Protein AF-A0A519M5M3-F1 (afdb_monomer_lite)

Secondary structure (DSSP, 8-state):
--SSS-EEEETTS-GGGS-TTS-S-HHHHTTEEE-S-TT-EEEE-TT------EEE--TT-EE-STTSSS-EE-SHHHHHHHHHTT-

Sequence (87 aa):
NRGDRPVQVGSHYPFFETNAGLDFDRAAAFGYRLHIPAGTAVRFEPGERKRVQLVALAGARRVYGGNGWIDGPLEEAGKQQALGKLG

pLDDT: mean 97.29, std 3.57, range [66.88, 98.81]

Structure (mmCIF, N/CA/C/O backbone):
data_AF-A0A519M5M3-F1
#
_entry.id   AF-A0A519M5M3-F1
#
loop_
_atom_site.group_PDB
_atom_site.id
_atom_site.type_symbol
_atom_site.label_atom_id
_atom_site.label_alt_id
_atom_site.label_comp_id
_atom_site.label_asym_id
_atom_site.label_entity_id
_atom_site.label_seq_id
_atom_site.pdbx_PDB_ins_code
_atom_site.Cartn_x
_atom_site.Cartn_y
_atom_site.Cartn_z
_atom_site.occupancy
_atom_site.B_iso_or_equiv
_atom_site.auth_seq_id
_atom_site.auth_comp_id
_atom_site.auth_asym_id
_atom_site.auth_atom_id
_atom_site.pdbx_PDB_model_num
ATOM 1 N N . ASN A 1 1 ? -6.746 10.262 3.447 1.00 98.00 1 ASN A N 1
ATOM 2 C CA . ASN A 1 1 ? -6.064 10.269 4.753 1.00 98.00 1 ASN A CA 1
ATOM 3 C C . ASN A 1 1 ? -6.996 10.924 5.758 1.00 98.00 1 ASN A C 1
ATOM 5 O O . ASN A 1 1 ? -7.257 12.108 5.629 1.00 98.00 1 ASN A O 1
ATOM 9 N N . ARG A 1 2 ? -7.564 10.150 6.683 1.00 97.88 2 ARG A N 1
ATOM 10 C CA . ARG A 1 2 ? -8.433 10.638 7.766 1.00 97.88 2 ARG A CA 1
ATOM 11 C C . ARG A 1 2 ? -7.643 11.099 8.999 1.00 97.88 2 ARG A C 1
ATOM 13 O O . ARG A 1 2 ? -8.246 11.621 9.925 1.00 97.88 2 ARG A 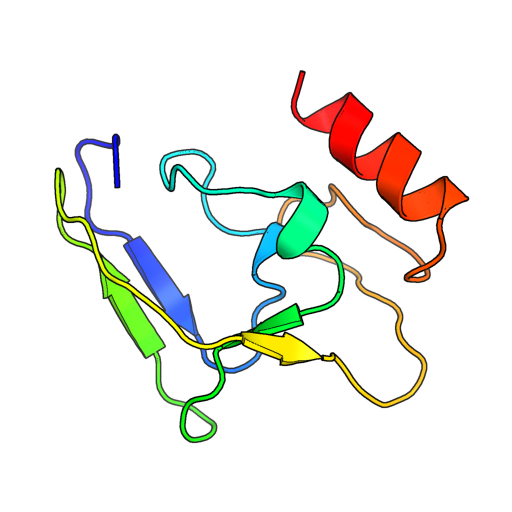O 1
ATOM 20 N N . GLY A 1 3 ? -6.327 10.874 9.031 1.00 97.19 3 GLY A N 1
ATOM 21 C CA . GLY A 1 3 ? -5.456 11.310 10.119 1.00 97.19 3 GLY A CA 1
ATOM 22 C C . GLY A 1 3 ? -5.092 12.795 10.048 1.00 97.19 3 GLY A C 1
ATOM 23 O O . GLY A 1 3 ? -5.363 13.479 9.063 1.00 97.19 3 GLY A O 1
ATOM 24 N N . ASP A 1 4 ? -4.425 13.259 11.101 1.00 97.56 4 ASP A N 1
ATOM 25 C CA . ASP A 1 4 ? -3.967 14.638 11.316 1.00 97.56 4 ASP A CA 1
ATOM 26 C C . ASP A 1 4 ? -2.544 14.913 10.802 1.00 97.56 4 ASP A C 1
ATOM 28 O O . ASP A 1 4 ? -2.096 16.057 10.751 1.00 97.56 4 ASP A O 1
ATOM 32 N N . ARG A 1 5 ? -1.824 13.860 10.406 1.00 98.31 5 ARG A N 1
ATOM 33 C CA . ARG A 1 5 ? -0.434 13.910 9.945 1.00 98.31 5 ARG A CA 1
ATOM 34 C C . ARG A 1 5 ? -0.302 13.361 8.528 1.00 98.31 5 ARG A C 1
ATOM 36 O O . ARG A 1 5 ? -1.075 12.482 8.129 1.00 98.31 5 ARG A O 1
ATOM 43 N N . PRO A 1 6 ? 0.681 13.846 7.752 1.00 98.38 6 PRO A N 1
ATOM 44 C CA . PRO A 1 6 ? 0.935 13.320 6.423 1.00 98.38 6 PRO A CA 1
ATOM 45 C C . PRO A 1 6 ? 1.415 11.867 6.475 1.00 98.38 6 PRO A C 1
ATOM 47 O O . PRO A 1 6 ? 2.172 11.475 7.363 1.00 98.38 6 PRO A O 1
ATOM 50 N N . VAL A 1 7 ? 1.016 11.084 5.474 1.00 98.69 7 VAL A N 1
ATOM 51 C CA . VAL A 1 7 ? 1.455 9.695 5.285 1.00 98.69 7 VAL A CA 1
ATOM 52 C C . VAL A 1 7 ? 2.131 9.569 3.927 1.00 98.69 7 VAL A C 1
ATOM 54 O O . VAL A 1 7 ? 1.598 10.026 2.919 1.00 98.69 7 VAL A O 1
ATOM 57 N N . GLN A 1 8 ? 3.291 8.919 3.882 1.00 98.69 8 GLN A N 1
ATOM 58 C CA . GLN A 1 8 ? 4.001 8.621 2.641 1.00 98.69 8 GLN A CA 1
ATOM 59 C C . GLN A 1 8 ? 4.167 7.108 2.495 1.00 98.69 8 GLN A C 1
ATOM 61 O O . GLN A 1 8 ? 4.673 6.447 3.398 1.00 98.69 8 GLN A O 1
ATOM 66 N N . VAL A 1 9 ? 3.723 6.560 1.363 1.00 98.75 9 VAL A N 1
ATOM 67 C CA . VAL A 1 9 ? 3.742 5.117 1.083 1.00 98.75 9 VAL A CA 1
ATOM 68 C C . VAL A 1 9 ? 4.691 4.839 -0.076 1.00 98.75 9 VAL A C 1
ATOM 70 O O . VAL A 1 9 ? 4.519 5.383 -1.166 1.00 98.75 9 VAL A O 1
ATOM 73 N N . GLY A 1 10 ? 5.699 4.000 0.163 1.00 98.62 10 GLY A N 1
ATOM 74 C CA . GLY A 1 10 ? 6.707 3.632 -0.833 1.00 98.62 10 GLY A CA 1
ATOM 75 C C . GLY A 1 10 ? 6.218 2.614 -1.871 1.00 98.62 10 GLY A C 1
ATOM 76 O O . GLY A 1 10 ? 5.300 1.835 -1.624 1.00 98.62 10 GLY A O 1
ATOM 77 N N . SER A 1 11 ? 6.892 2.583 -3.022 1.00 98.69 11 SER A N 1
ATOM 78 C CA . SER A 1 11 ? 6.582 1.738 -4.193 1.00 98.69 11 SER A CA 1
ATOM 79 C C . SER A 1 11 ? 6.440 0.231 -3.926 1.00 98.69 11 SER A C 1
ATOM 81 O O . SER A 1 11 ? 5.689 -0.437 -4.635 1.00 98.69 11 SER A O 1
ATOM 83 N N . HIS A 1 12 ? 7.149 -0.309 -2.930 1.00 98.06 12 HIS A N 1
ATOM 84 C CA . HIS A 1 12 ? 7.203 -1.748 -2.621 1.00 98.06 12 HIS A CA 1
ATOM 85 C C . HIS A 1 12 ? 6.547 -2.129 -1.296 1.00 98.06 12 HIS A C 1
ATOM 87 O O . HIS A 1 12 ? 6.535 -3.301 -0.929 1.00 98.06 12 HIS A O 1
ATOM 93 N N . TYR A 1 13 ? 5.979 -1.156 -0.589 1.00 98.56 13 TYR A N 1
ATOM 94 C CA . TYR A 1 13 ? 5.287 -1.430 0.657 1.00 98.56 13 TYR A CA 1
ATOM 95 C C . TYR A 1 13 ? 3.945 -2.134 0.365 1.00 98.56 13 TYR A C 1
ATOM 97 O O . TYR A 1 13 ? 3.211 -1.663 -0.514 1.00 98.56 13 TYR A O 1
ATOM 105 N N . PRO A 1 14 ? 3.597 -3.237 1.059 1.00 98.44 14 PRO A N 1
ATOM 106 C CA . PRO A 1 14 ? 2.297 -3.883 0.898 1.00 98.44 14 PRO A CA 1
ATOM 107 C C . PRO A 1 14 ? 1.184 -2.886 1.230 1.00 98.44 14 PRO A C 1
ATOM 109 O O . PRO A 1 14 ? 1.093 -2.393 2.351 1.00 98.44 14 PRO A O 1
ATOM 112 N N . PHE A 1 15 ? 0.334 -2.548 0.262 1.00 98.62 15 PHE A N 1
ATOM 113 C CA . PHE A 1 15 ? -0.595 -1.427 0.419 1.00 98.62 15 PHE A CA 1
ATOM 114 C C . PHE A 1 15 ? -1.630 -1.688 1.525 1.00 98.62 15 PHE A C 1
ATOM 116 O O . PHE A 1 15 ? -1.993 -0.774 2.267 1.00 98.62 15 PHE A O 1
ATOM 123 N N . PHE A 1 16 ? -2.017 -2.955 1.703 1.00 98.56 16 PHE A N 1
ATOM 124 C CA . PHE A 1 16 ? -2.827 -3.437 2.824 1.00 98.56 16 PHE A CA 1
ATOM 125 C C . PHE A 1 16 ? -2.252 -3.079 4.200 1.00 98.56 16 PHE A C 1
ATOM 127 O O . PHE A 1 16 ? -3.017 -2.812 5.116 1.00 98.56 16 PHE A O 1
ATOM 134 N N . GLU A 1 17 ? -0.929 -3.047 4.352 1.00 98.38 17 GLU A N 1
ATOM 135 C CA . GLU A 1 17 ? -0.244 -2.814 5.631 1.00 98.38 17 GLU A CA 1
ATOM 136 C C . GLU A 1 17 ? -0.121 -1.318 5.957 1.00 98.38 17 GLU A C 1
ATOM 138 O O . GLU A 1 17 ? 0.438 -0.949 6.981 1.00 98.38 17 GLU A O 1
ATOM 143 N N . THR A 1 18 ? -0.569 -0.412 5.077 1.00 98.38 18 THR A N 1
ATOM 144 C CA . THR A 1 18 ? -0.325 1.033 5.254 1.00 98.38 18 THR A CA 1
ATOM 145 C C . THR A 1 18 ? -1.037 1.592 6.483 1.00 98.38 18 THR A C 1
ATOM 147 O O . THR A 1 18 ? -2.010 1.014 6.959 1.00 98.38 18 THR A O 1
ATOM 150 N N . ASN A 1 19 ? -0.583 2.748 6.976 1.00 97.75 19 ASN A N 1
ATOM 151 C CA . ASN A 1 19 ? -1.149 3.440 8.139 1.00 97.75 19 ASN A CA 1
ATOM 152 C C . ASN A 1 19 ? -2.696 3.391 8.176 1.00 97.75 19 ASN A C 1
ATOM 154 O O . ASN A 1 19 ? -3.343 3.704 7.174 1.00 97.75 19 ASN A O 1
ATOM 158 N N . ALA A 1 20 ? -3.284 3.021 9.321 1.00 96.56 20 ALA A N 1
ATOM 159 C CA . ALA A 1 20 ? -4.736 2.878 9.507 1.00 96.56 20 ALA A CA 1
ATOM 160 C C . ALA A 1 20 ? -5.532 4.181 9.272 1.00 96.56 20 ALA A C 1
ATOM 162 O O . ALA A 1 20 ? -6.719 4.140 8.955 1.00 96.56 20 ALA A O 1
ATOM 163 N N . GLY A 1 21 ? -4.879 5.345 9.358 1.00 97.19 21 GLY A N 1
ATOM 164 C CA . GLY A 1 21 ? -5.454 6.637 8.980 1.00 97.19 21 GLY A CA 1
ATOM 165 C C . GLY A 1 21 ? -5.737 6.771 7.478 1.00 97.19 21 GLY A C 1
ATOM 166 O O . GLY A 1 21 ? -6.494 7.653 7.070 1.00 97.19 21 GLY A O 1
ATOM 167 N N . LEU A 1 22 ? -5.177 5.909 6.624 1.00 98.12 22 LEU A N 1
ATOM 168 C CA . LEU A 1 22 ? -5.585 5.808 5.226 1.00 98.12 22 LEU A CA 1
ATOM 169 C C . LEU A 1 22 ? -6.846 4.944 5.104 1.00 98.12 22 LEU A C 1
ATOM 171 O O . LEU A 1 22 ? -6.843 3.759 5.437 1.00 98.12 22 LEU A O 1
ATOM 175 N N . ASP A 1 23 ? -7.902 5.573 4.593 1.00 97.94 23 ASP A N 1
ATOM 176 C CA . ASP A 1 23 ? -9.224 4.989 4.384 1.00 97.94 23 ASP A CA 1
ATOM 177 C C . ASP A 1 23 ? -9.403 4.569 2.925 1.00 97.94 23 ASP A C 1
ATOM 179 O O . ASP A 1 23 ? -9.332 5.410 2.023 1.00 97.94 23 ASP A O 1
ATOM 183 N N . PHE A 1 24 ? -9.561 3.268 2.706 1.00 98.25 24 PHE A N 1
ATOM 184 C CA . PHE A 1 24 ? -9.737 2.631 1.405 1.00 98.25 24 PHE A CA 1
ATOM 185 C C . PHE A 1 24 ? -10.193 1.178 1.600 1.00 98.25 24 PHE A C 1
ATOM 187 O O . PHE A 1 24 ? -10.155 0.645 2.710 1.00 98.25 24 PHE A O 1
ATOM 194 N N . ASP A 1 25 ? -10.574 0.511 0.509 1.00 97.94 25 ASP A N 1
ATOM 195 C CA . ASP A 1 25 ? -10.898 -0.916 0.519 1.00 97.94 25 ASP A CA 1
ATOM 196 C C . ASP A 1 25 ? -9.638 -1.766 0.778 1.00 97.94 25 ASP A C 1
ATOM 198 O O . ASP A 1 25 ? -8.851 -2.072 -0.126 1.00 97.94 25 ASP A O 1
ATOM 202 N N . ARG A 1 26 ? -9.432 -2.135 2.049 1.00 97.75 26 ARG A N 1
ATOM 203 C CA . ARG A 1 26 ? -8.320 -2.991 2.484 1.00 97.75 26 ARG A CA 1
ATOM 204 C C . ARG A 1 26 ? -8.405 -4.368 1.834 1.00 97.75 26 ARG A C 1
ATOM 206 O O . ARG A 1 26 ? -7.378 -4.887 1.410 1.00 97.75 26 ARG A O 1
ATOM 213 N N . ALA A 1 27 ? -9.598 -4.941 1.683 1.00 97.81 27 ALA A N 1
ATOM 214 C CA . ALA A 1 27 ? -9.761 -6.266 1.092 1.00 97.81 27 ALA A CA 1
ATOM 215 C C . ALA A 1 27 ? -9.300 -6.298 -0.375 1.00 97.81 27 ALA A C 1
ATOM 217 O O . ALA A 1 27 ? -8.656 -7.267 -0.785 1.00 97.81 27 ALA A O 1
ATOM 218 N N . ALA A 1 28 ? -9.565 -5.235 -1.140 1.00 97.94 28 ALA A N 1
ATOM 219 C CA . ALA A 1 28 ? -9.075 -5.080 -2.511 1.00 97.94 28 ALA A CA 1
ATOM 220 C C . ALA A 1 28 ? -7.554 -4.844 -2.594 1.00 97.94 28 ALA A C 1
ATOM 222 O O . ALA A 1 28 ? -6.926 -5.204 -3.588 1.00 97.94 28 ALA A O 1
ATOM 223 N N . ALA A 1 29 ? -6.943 -4.266 -1.557 1.00 98.38 29 ALA A N 1
ATOM 224 C CA . ALA A 1 29 ? -5.505 -3.995 -1.505 1.00 98.38 29 ALA A CA 1
ATOM 225 C C . ALA A 1 29 ? -4.647 -5.182 -1.021 1.00 98.38 29 ALA A C 1
ATOM 227 O O . ALA A 1 29 ? -3.413 -5.103 -1.058 1.00 98.38 29 ALA A O 1
ATOM 228 N N . PHE A 1 30 ? -5.264 -6.271 -0.548 1.00 98.56 30 PHE A N 1
ATOM 229 C CA . PHE A 1 30 ? -4.549 -7.441 -0.036 1.00 98.56 30 PHE A CA 1
ATOM 230 C C . PHE A 1 30 ? -3.661 -8.074 -1.115 1.00 98.56 30 PHE A C 1
ATOM 232 O O . PHE A 1 30 ? -4.138 -8.530 -2.152 1.00 98.56 30 PHE A O 1
ATOM 239 N N . GLY A 1 31 ? -2.351 -8.115 -0.864 1.00 98.31 31 GLY A N 1
ATOM 240 C CA . GLY A 1 31 ? -1.380 -8.671 -1.807 1.00 98.31 31 GLY A CA 1
ATOM 241 C C . GLY A 1 31 ? -0.974 -7.745 -2.957 1.00 98.31 31 GLY A C 1
ATOM 242 O O . GLY A 1 31 ? -0.415 -8.222 -3.946 1.00 98.31 31 GLY A O 1
ATOM 243 N N . TYR A 1 32 ? -1.223 -6.440 -2.835 1.00 98.75 32 TYR A N 1
ATOM 244 C CA . TYR A 1 32 ? -0.841 -5.437 -3.828 1.00 98.75 32 TYR A CA 1
ATOM 245 C C . TYR A 1 32 ? 0.105 -4.373 -3.253 1.00 98.75 32 TYR A C 1
ATOM 247 O O . TYR A 1 32 ? 0.167 -4.149 -2.045 1.00 98.75 32 TYR A O 1
ATOM 255 N N . ARG A 1 33 ? 0.825 -3.685 -4.143 1.00 98.75 33 ARG A N 1
ATOM 256 C CA . ARG A 1 33 ? 1.683 -2.518 -3.865 1.00 98.75 33 ARG A CA 1
ATOM 257 C C . ARG A 1 33 ? 1.398 -1.394 -4.863 1.00 98.75 33 ARG A C 1
ATOM 259 O O . ARG A 1 33 ? 0.746 -1.631 -5.876 1.00 98.75 33 ARG A O 1
ATOM 266 N N . LEU A 1 34 ? 1.905 -0.186 -4.618 1.00 98.81 34 LEU A N 1
ATOM 267 C CA . LEU A 1 34 ? 1.747 0.936 -5.552 1.00 98.81 34 LEU A CA 1
ATOM 268 C C . LEU A 1 34 ? 2.384 0.635 -6.919 1.00 98.81 34 LEU A C 1
ATOM 270 O O . LEU A 1 34 ? 3.538 0.210 -7.006 1.00 98.81 34 LEU A O 1
ATOM 274 N N . HIS A 1 35 ? 1.642 0.910 -7.991 1.00 98.69 35 HIS A N 1
ATOM 275 C CA . HIS A 1 35 ? 2.133 0.837 -9.364 1.00 98.69 35 HIS A CA 1
ATOM 276 C C . HIS A 1 35 ? 2.814 2.156 -9.757 1.00 98.69 35 HIS A C 1
ATOM 278 O O . HIS A 1 35 ? 2.275 2.971 -10.499 1.00 98.69 35 HIS A O 1
ATOM 284 N N . ILE A 1 36 ? 3.992 2.387 -9.180 1.00 98.62 36 ILE A N 1
ATOM 285 C CA . ILE A 1 36 ? 4.830 3.574 -9.397 1.00 98.62 36 ILE A CA 1
ATOM 286 C C . ILE A 1 36 ? 6.298 3.145 -9.573 1.00 98.62 36 ILE A C 1
ATOM 288 O O . ILE A 1 36 ? 6.634 2.008 -9.212 1.00 98.62 36 ILE A O 1
ATOM 292 N N . PRO A 1 37 ? 7.188 4.016 -10.087 1.00 98.62 37 PRO A N 1
ATOM 293 C CA . PRO A 1 37 ? 8.603 3.690 -10.237 1.00 98.62 37 PRO A CA 1
ATOM 294 C C . PRO A 1 37 ? 9.246 3.219 -8.926 1.00 98.62 37 PRO A C 1
ATOM 296 O O . PRO A 1 37 ? 8.947 3.731 -7.841 1.00 98.62 37 PRO A O 1
ATOM 299 N N . ALA A 1 38 ? 10.144 2.239 -9.020 1.00 98.31 38 ALA A N 1
ATOM 300 C CA . ALA A 1 38 ? 10.860 1.708 -7.866 1.00 98.31 38 ALA A CA 1
ATOM 301 C C . ALA A 1 38 ? 11.621 2.819 -7.118 1.00 98.31 38 ALA A C 1
ATOM 303 O O . ALA A 1 38 ? 12.139 3.750 -7.727 1.00 98.31 38 ALA A O 1
ATOM 304 N N . GLY A 1 39 ? 11.650 2.741 -5.785 1.00 98.19 39 GLY A N 1
ATOM 305 C CA . GLY A 1 39 ? 12.283 3.748 -4.923 1.00 98.19 39 GLY A CA 1
ATOM 306 C C . GLY A 1 39 ? 11.465 5.028 -4.699 1.00 98.19 39 GLY A C 1
ATOM 307 O O . GLY A 1 39 ? 11.796 5.800 -3.806 1.00 98.19 39 GLY A O 1
ATOM 308 N N . THR A 1 40 ? 10.368 5.240 -5.435 1.00 98.69 40 THR A N 1
ATOM 309 C CA . THR A 1 40 ? 9.486 6.406 -5.243 1.00 98.69 40 THR A CA 1
ATOM 310 C C . THR A 1 40 ? 8.363 6.135 -4.238 1.00 98.69 40 THR A C 1
ATOM 312 O O . THR A 1 40 ? 8.200 5.007 -3.752 1.00 98.69 40 THR A O 1
ATOM 315 N N . ALA A 1 41 ? 7.589 7.174 -3.910 1.00 98.69 41 ALA A N 1
ATOM 316 C CA . ALA A 1 41 ? 6.485 7.108 -2.960 1.00 98.69 41 ALA A CA 1
ATOM 317 C C . ALA A 1 41 ? 5.323 8.036 -3.344 1.00 98.69 41 ALA A C 1
ATOM 319 O O . ALA A 1 41 ? 5.516 9.050 -4.011 1.00 98.69 41 ALA A O 1
ATOM 320 N N . VAL A 1 42 ? 4.122 7.712 -2.859 1.00 98.69 42 VAL A N 1
ATOM 321 C CA . VAL A 1 42 ? 2.953 8.602 -2.905 1.00 98.69 42 VAL A CA 1
ATOM 322 C C . VAL A 1 42 ? 2.736 9.201 -1.522 1.00 98.69 42 VAL A C 1
ATOM 324 O O . VAL A 1 42 ? 2.661 8.480 -0.526 1.00 98.69 42 VAL A O 1
ATOM 327 N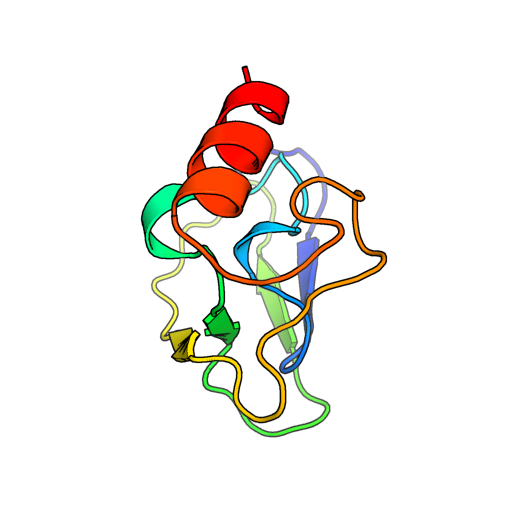 N . ARG A 1 43 ? 2.620 10.529 -1.471 1.00 98.62 43 ARG A N 1
ATOM 328 C CA . ARG A 1 43 ? 2.304 11.294 -0.263 1.00 98.62 43 ARG A CA 1
ATOM 329 C C . ARG A 1 43 ? 0.816 11.638 -0.210 1.00 98.62 43 ARG A C 1
ATOM 331 O O . ARG A 1 43 ? 0.243 12.031 -1.230 1.00 98.62 43 ARG A O 1
ATOM 338 N N . PHE A 1 44 ? 0.236 11.494 0.977 1.00 98.69 44 PHE A N 1
ATOM 339 C CA . PHE A 1 44 ? -1.142 11.827 1.317 1.00 98.69 44 PHE A CA 1
ATOM 340 C C . PHE A 1 44 ? -1.152 12.849 2.461 1.00 98.69 44 PHE A C 1
ATOM 342 O O . PHE A 1 44 ? -0.814 12.504 3.599 1.00 98.69 44 PHE A O 1
ATOM 349 N N . GLU A 1 45 ? -1.548 14.087 2.179 1.00 98.62 45 GLU A N 1
ATOM 350 C CA . GLU A 1 45 ? -1.745 15.118 3.211 1.00 98.62 45 GLU A CA 1
ATOM 351 C C . GLU A 1 45 ? -2.967 14.806 4.098 1.00 98.62 45 GLU A C 1
ATOM 353 O O . GLU A 1 45 ? -3.832 14.022 3.687 1.00 98.62 45 GLU A O 1
ATOM 358 N N . PRO A 1 46 ? -3.076 15.378 5.313 1.00 98.62 46 PRO A N 1
ATOM 359 C CA . PRO A 1 46 ? -4.289 15.280 6.131 1.00 98.62 46 PRO A CA 1
ATOM 360 C C . PRO A 1 46 ? -5.547 15.686 5.345 1.00 98.62 46 PRO A C 1
ATOM 362 O O . PRO A 1 46 ? -5.563 16.703 4.658 1.00 98.62 46 PRO A O 1
ATOM 365 N N . GLY A 1 47 ? -6.599 14.866 5.397 1.00 97.94 47 GLY A N 1
ATOM 366 C CA . GLY A 1 47 ? -7.852 15.072 4.653 1.00 97.94 47 GLY A CA 1
ATOM 367 C C . GLY A 1 47 ? -7.800 14.739 3.153 1.00 97.94 47 GLY A C 1
ATOM 368 O O . GLY A 1 47 ? -8.843 14.653 2.502 1.00 97.94 47 GLY A O 1
ATOM 369 N N . GLU A 1 48 ? -6.618 14.496 2.581 1.00 98.25 48 GLU A N 1
ATOM 370 C CA . GLU A 1 48 ? -6.467 14.315 1.138 1.00 98.25 48 GLU A CA 1
ATOM 371 C C . GLU A 1 48 ? -7.041 12.976 0.649 1.00 98.25 48 GLU A C 1
ATOM 373 O O . GLU A 1 48 ? -6.893 11.922 1.285 1.00 98.25 48 GLU A O 1
ATOM 378 N N . ARG A 1 49 ? -7.664 13.008 -0.534 1.00 98.00 49 ARG A N 1
ATOM 379 C CA . ARG A 1 49 ? -8.129 11.830 -1.273 1.00 98.00 49 ARG A CA 1
ATOM 380 C C . ARG A 1 49 ? -7.391 11.757 -2.606 1.00 98.00 49 ARG A C 1
ATOM 382 O O . ARG A 1 49 ? -7.416 12.714 -3.372 1.00 98.00 49 ARG A O 1
ATOM 389 N N . LYS A 1 50 ? -6.777 10.610 -2.901 1.00 97.69 50 LYS A N 1
ATOM 390 C CA . LYS A 1 50 ? -6.157 10.321 -4.202 1.00 97.69 50 LYS A CA 1
ATOM 391 C C . LYS A 1 50 ? -6.624 8.978 -4.720 1.00 97.69 50 LYS A C 1
ATOM 393 O O . LYS A 1 50 ? -6.786 8.034 -3.952 1.00 97.69 50 LYS A O 1
ATOM 398 N N . ARG A 1 51 ? -6.765 8.887 -6.039 1.00 98.19 51 ARG A N 1
ATOM 399 C CA . ARG A 1 51 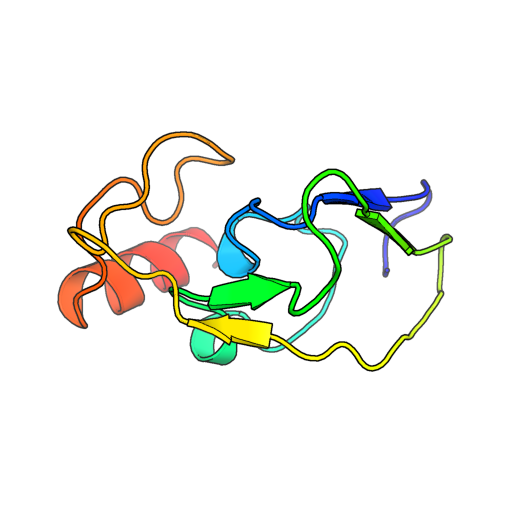? -6.838 7.604 -6.730 1.00 98.19 51 ARG A CA 1
ATOM 400 C C . ARG A 1 51 ? -5.414 7.125 -6.985 1.00 98.19 51 ARG A C 1
ATOM 402 O O . ARG A 1 51 ? -4.611 7.874 -7.532 1.00 98.19 51 ARG A O 1
ATOM 409 N N . VAL A 1 52 ? -5.116 5.894 -6.593 1.00 98.38 52 VAL A N 1
ATOM 410 C CA . VAL A 1 52 ? -3.829 5.248 -6.863 1.00 98.38 52 VAL A CA 1
ATOM 411 C C . VAL A 1 52 ? -4.055 3.976 -7.661 1.00 98.38 52 VAL A C 1
ATOM 413 O O . VAL A 1 52 ? -5.112 3.356 -7.563 1.00 98.38 52 VAL A O 1
ATOM 416 N N . GLN A 1 53 ? -3.062 3.599 -8.458 1.00 98.69 53 GLN A N 1
ATOM 417 C CA . GLN A 1 53 ? -3.030 2.294 -9.100 1.00 98.69 53 GLN A CA 1
ATOM 418 C C . GLN A 1 53 ? -2.190 1.345 -8.261 1.00 98.69 53 GLN A C 1
ATOM 420 O O . GLN A 1 53 ? -1.116 1.713 -7.776 1.00 98.69 53 GLN A O 1
ATOM 425 N N . LEU A 1 54 ? -2.683 0.123 -8.112 1.00 98.75 54 LEU A N 1
ATOM 426 C CA . LEU A 1 54 ? -1.988 -0.942 -7.418 1.00 98.75 54 LEU A CA 1
ATOM 427 C C . LEU A 1 54 ? -1.642 -2.058 -8.403 1.00 98.75 54 LEU A C 1
ATOM 429 O O . LEU A 1 54 ? -2.386 -2.325 -9.342 1.00 98.75 54 LEU A O 1
ATOM 433 N N . VAL A 1 55 ? -0.512 -2.714 -8.171 1.00 98.69 55 VAL A N 1
ATOM 434 C CA . VAL A 1 55 ? -0.054 -3.888 -8.915 1.00 98.69 55 VAL A CA 1
ATOM 435 C C . VAL A 1 55 ? 0.187 -5.034 -7.940 1.00 98.69 55 VAL A C 1
ATOM 437 O O . VAL A 1 55 ? 0.591 -4.810 -6.795 1.00 98.69 55 VAL A O 1
ATOM 440 N N . ALA A 1 56 ? -0.109 -6.258 -8.370 1.00 98.56 56 ALA A N 1
ATOM 441 C CA . ALA A 1 56 ? 0.036 -7.438 -7.531 1.00 98.56 56 ALA A CA 1
ATOM 442 C C . ALA A 1 56 ? 1.500 -7.639 -7.109 1.00 98.56 56 ALA A C 1
ATOM 444 O O . ALA A 1 56 ? 2.431 -7.429 -7.891 1.00 98.56 56 ALA A O 1
ATOM 445 N N . LEU A 1 57 ? 1.701 -8.088 -5.871 1.00 98.12 57 LEU A N 1
ATOM 446 C CA . LEU A 1 57 ? 2.992 -8.598 -5.428 1.00 98.12 57 LEU A CA 1
ATOM 447 C C . LEU A 1 57 ? 3.323 -9.883 -6.206 1.00 98.12 57 LEU A C 1
ATOM 449 O O . LEU A 1 57 ? 2.480 -10.772 -6.362 1.00 98.12 57 LEU A O 1
ATOM 453 N N . ALA A 1 58 ? 4.555 -9.957 -6.704 1.00 95.00 58 ALA A N 1
ATOM 454 C CA . ALA A 1 58 ? 5.092 -11.105 -7.429 1.00 95.00 58 ALA A CA 1
ATOM 455 C C . ALA A 1 58 ? 5.977 -11.976 -6.511 1.00 95.00 58 ALA A C 1
ATOM 457 O O . ALA A 1 58 ? 6.010 -11.788 -5.292 1.00 95.00 58 ALA A O 1
ATOM 458 N N . GLY A 1 59 ? 6.700 -12.936 -7.092 1.00 96.38 59 GLY A N 1
ATOM 459 C CA . GLY A 1 59 ? 7.566 -13.854 -6.350 1.00 96.38 59 GLY A CA 1
ATOM 460 C C . GLY A 1 59 ? 6.763 -14.872 -5.541 1.00 96.38 59 GLY A C 1
ATOM 461 O O . GLY A 1 59 ? 5.694 -15.299 -5.964 1.00 96.38 59 GLY A O 1
ATOM 462 N N . ALA A 1 60 ? 7.257 -15.238 -4.357 1.00 96.56 60 ALA A N 1
ATOM 463 C CA . ALA A 1 60 ? 6.623 -16.246 -3.501 1.00 96.56 60 ALA A CA 1
ATOM 464 C C . ALA A 1 60 ? 5.263 -15.820 -2.915 1.00 96.56 60 ALA A C 1
ATOM 466 O O . ALA A 1 60 ? 4.623 -16.621 -2.242 1.00 96.56 60 ALA A O 1
ATOM 467 N N . ARG A 1 61 ? 4.832 -14.566 -3.133 1.00 96.06 61 ARG A N 1
ATOM 468 C CA . ARG A 1 61 ? 3.569 -14.013 -2.618 1.00 96.06 61 ARG A CA 1
ATOM 469 C C . ARG A 1 61 ? 3.396 -14.233 -1.108 1.00 96.06 61 ARG A C 1
ATOM 471 O O . ARG A 1 61 ? 2.358 -14.695 -0.647 1.00 96.06 61 ARG A O 1
ATOM 478 N N . ARG A 1 62 ? 4.424 -13.869 -0.339 1.00 97.69 62 ARG A N 1
ATOM 479 C CA . ARG A 1 62 ? 4.416 -13.854 1.132 1.00 97.69 62 ARG A CA 1
ATOM 480 C C . ARG A 1 62 ? 4.769 -12.452 1.611 1.00 97.69 62 ARG A C 1
ATOM 482 O O . ARG A 1 62 ? 5.634 -11.810 1.015 1.00 97.69 62 ARG A O 1
ATOM 489 N N . VAL A 1 63 ? 4.097 -11.982 2.653 1.00 97.94 63 VAL A N 1
ATOM 490 C CA . VAL A 1 63 ? 4.312 -10.662 3.251 1.00 97.94 63 VAL A CA 1
ATOM 491 C C . VAL A 1 63 ? 4.658 -10.845 4.719 1.00 97.94 63 VAL A C 1
ATOM 493 O O . VAL A 1 63 ? 3.903 -11.472 5.449 1.00 97.94 63 VAL A O 1
A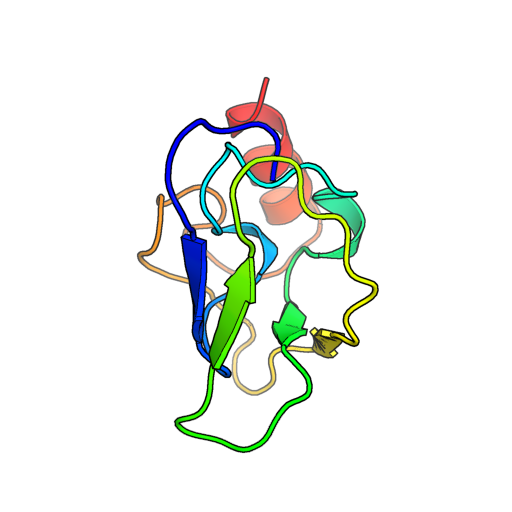TOM 496 N N . TYR A 1 64 ? 5.779 -10.264 5.136 1.00 97.19 64 TYR A N 1
ATOM 497 C CA . TYR A 1 64 ? 6.251 -10.252 6.518 1.00 97.19 64 TYR A CA 1
ATOM 498 C C . TYR A 1 64 ? 6.643 -8.822 6.907 1.00 97.19 64 TYR A C 1
ATOM 500 O O . TYR A 1 64 ? 7.085 -8.046 6.053 1.00 97.19 64 TYR A O 1
ATOM 508 N N . GLY A 1 65 ? 6.501 -8.476 8.188 1.00 95.00 65 GLY A N 1
ATOM 509 C CA . GLY A 1 65 ? 6.749 -7.123 8.697 1.00 95.00 65 GLY A CA 1
ATOM 510 C C . GLY A 1 65 ? 5.569 -6.166 8.480 1.00 95.00 65 GLY A C 1
ATOM 511 O O . GLY A 1 65 ? 4.414 -6.583 8.442 1.00 95.00 65 GLY A O 1
ATOM 512 N N . GLY A 1 66 ? 5.844 -4.863 8.364 1.00 94.50 66 GLY A N 1
ATOM 513 C CA . GLY A 1 66 ? 4.790 -3.842 8.302 1.00 94.50 66 GLY A CA 1
ATOM 514 C C . GLY A 1 66 ? 4.093 -3.665 9.653 1.00 94.50 66 GLY A C 1
ATOM 515 O O . GLY A 1 66 ? 4.775 -3.528 10.666 1.00 94.50 66 GLY A O 1
ATOM 516 N N . ASN A 1 67 ? 2.757 -3.668 9.665 1.00 95.88 67 ASN A N 1
ATOM 517 C CA . ASN A 1 67 ? 1.967 -3.723 10.900 1.00 95.88 67 ASN A CA 1
ATOM 518 C C . ASN A 1 67 ? 1.712 -5.172 11.364 1.00 95.88 67 ASN A C 1
ATOM 520 O O . ASN A 1 67 ? 1.079 -5.379 12.397 1.00 95.88 67 ASN A O 1
ATOM 524 N N . GLY A 1 68 ? 2.196 -6.180 10.624 1.00 96.94 68 GLY A N 1
ATOM 525 C CA . GLY A 1 68 ? 2.009 -7.593 10.962 1.00 96.94 68 GLY A CA 1
ATOM 526 C C . GLY A 1 68 ? 0.564 -8.072 10.790 1.00 96.94 68 GLY A C 1
ATOM 527 O O . GLY A 1 68 ? 0.143 -9.056 11.411 1.00 96.94 68 GLY A O 1
ATOM 528 N N . TRP A 1 69 ? -0.236 -7.378 9.976 1.00 97.56 69 TRP A N 1
ATOM 529 C CA . TRP A 1 69 ? -1.622 -7.779 9.763 1.00 97.56 69 TRP A CA 1
ATOM 530 C C . TRP A 1 69 ? -1.712 -9.022 8.874 1.00 97.56 69 TRP A C 1
ATOM 532 O O . TRP A 1 69 ? -2.422 -9.960 9.235 1.00 97.56 69 TRP A O 1
ATOM 542 N N . ILE A 1 70 ? -0.947 -9.078 7.781 1.00 97.75 70 ILE A N 1
ATOM 543 C CA . ILE A 1 70 ? -0.877 -10.244 6.891 1.00 97.75 70 ILE A CA 1
ATOM 544 C C . ILE A 1 70 ? 0.010 -11.340 7.493 1.00 97.75 70 ILE A C 1
ATOM 546 O O . ILE A 1 70 ? -0.466 -12.449 7.700 1.00 97.75 70 ILE A O 1
ATOM 550 N N . ASP A 1 71 ? 1.278 -11.016 7.765 1.00 96.81 71 ASP A N 1
ATOM 551 C CA . ASP A 1 71 ? 2.293 -11.892 8.380 1.00 96.81 71 ASP A CA 1
ATOM 552 C C . ASP A 1 71 ? 2.291 -13.356 7.883 1.00 96.81 71 ASP A C 1
ATOM 554 O O . ASP A 1 71 ? 2.165 -14.314 8.647 1.00 96.81 71 ASP A O 1
ATOM 558 N N . GLY A 1 72 ? 2.387 -13.551 6.566 1.00 97.25 72 GLY A N 1
ATOM 559 C CA . GLY A 1 72 ? 2.267 -14.874 5.967 1.00 97.25 72 GLY A CA 1
ATOM 560 C C . GLY A 1 72 ? 2.042 -14.892 4.451 1.00 97.25 72 GLY A C 1
ATOM 561 O O . GLY A 1 72 ? 2.272 -13.893 3.758 1.00 97.25 72 GLY A O 1
ATOM 562 N N . PRO A 1 73 ? 1.648 -16.055 3.895 1.00 97.69 73 PRO A N 1
ATOM 563 C CA . PRO A 1 73 ? 1.314 -16.199 2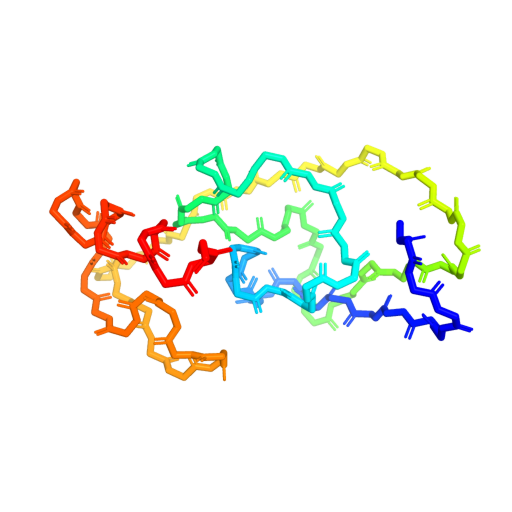.480 1.00 97.69 73 PRO A CA 1
ATOM 564 C C . PRO A 1 73 ? 0.022 -15.453 2.105 1.00 97.69 73 PRO A C 1
ATOM 566 O O . PRO A 1 73 ? -0.907 -15.324 2.900 1.00 97.69 73 PRO A O 1
ATOM 569 N N . LEU A 1 74 ? -0.047 -14.978 0.860 1.00 97.50 74 LEU A N 1
ATOM 570 C CA . LEU A 1 74 ? -1.191 -14.245 0.307 1.00 97.50 74 LEU A CA 1
ATOM 571 C C . LEU A 1 74 ? -2.279 -15.195 -0.214 1.00 97.50 74 LEU A C 1
ATOM 573 O O . LEU A 1 74 ? -2.561 -15.237 -1.413 1.00 97.50 74 LEU A O 1
ATOM 577 N N . GLU A 1 75 ? -2.877 -15.941 0.706 1.00 97.00 75 GLU A N 1
ATOM 578 C CA . GLU A 1 75 ? -3.974 -16.883 0.465 1.00 97.00 75 GLU A CA 1
ATOM 579 C C . GLU A 1 75 ? -5.288 -16.361 1.055 1.00 97.00 75 GLU A C 1
ATOM 581 O O . GLU A 1 75 ? -5.289 -15.455 1.890 1.00 97.00 75 GLU A O 1
ATOM 586 N N . GLU A 1 76 ? -6.419 -16.945 0.653 1.00 96.56 76 GLU A N 1
ATOM 587 C CA . GLU A 1 76 ? -7.738 -16.492 1.116 1.00 96.56 76 GLU A CA 1
ATOM 588 C C . GLU A 1 76 ? -7.888 -16.618 2.640 1.00 96.56 76 GLU A C 1
ATOM 590 O O . GLU A 1 76 ? -8.369 -15.692 3.286 1.00 96.56 76 GLU A O 1
ATOM 595 N N . ALA A 1 77 ? -7.389 -17.701 3.244 1.00 95.81 77 ALA A N 1
ATOM 596 C CA . ALA A 1 77 ? -7.393 -17.858 4.701 1.00 95.81 77 ALA A CA 1
ATOM 597 C C . ALA A 1 77 ? -6.605 -16.735 5.406 1.00 95.81 77 ALA A C 1
ATOM 599 O O . ALA A 1 77 ? -7.095 -16.135 6.364 1.00 95.81 77 ALA A O 1
ATOM 600 N N . GLY A 1 78 ? -5.420 -16.394 4.882 1.00 96.19 78 GLY A N 1
ATOM 601 C CA . GLY A 1 78 ? -4.602 -15.288 5.386 1.00 96.19 78 GLY A CA 1
ATOM 602 C C . GLY A 1 78 ? -5.279 -13.928 5.202 1.00 96.19 78 GLY A C 1
ATOM 603 O O . GLY A 1 78 ? -5.219 -13.081 6.090 1.00 96.19 78 GLY A O 1
ATOM 604 N N . LYS A 1 79 ? -5.996 -13.729 4.090 1.00 97.44 79 LYS A N 1
ATOM 605 C CA . LYS A 1 79 ? -6.798 -12.523 3.847 1.00 97.44 79 LYS A CA 1
ATOM 606 C C . LYS A 1 79 ? -7.902 -12.354 4.887 1.00 97.44 79 LYS A C 1
ATOM 608 O O . LYS A 1 79 ? -8.038 -11.264 5.439 1.00 97.44 79 LYS A O 1
ATOM 613 N N . GLN A 1 80 ? -8.658 -13.410 5.183 1.00 97.31 80 GLN A N 1
ATOM 614 C CA . GLN A 1 80 ? -9.717 -13.360 6.195 1.00 97.31 80 GLN A CA 1
ATOM 615 C C . GLN A 1 80 ? -9.147 -13.079 7.592 1.00 97.31 80 GLN A C 1
ATOM 617 O O . GLN A 1 80 ? -9.663 -12.221 8.307 1.00 97.31 80 GLN A O 1
ATOM 622 N N . GLN A 1 81 ? -8.030 -13.720 7.953 1.00 97.06 81 GLN A N 1
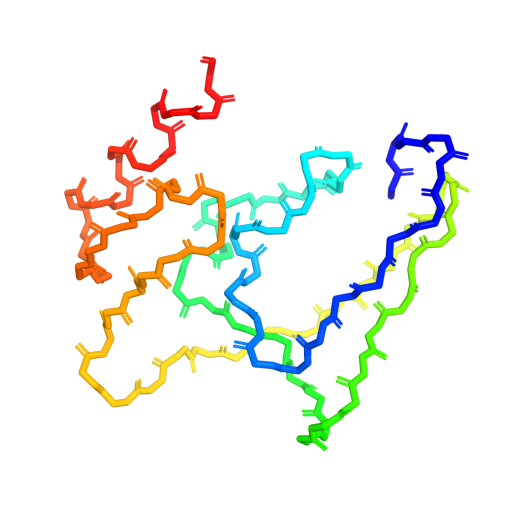ATOM 623 C CA . GLN A 1 81 ? -7.339 -13.446 9.215 1.00 97.06 81 GLN A CA 1
ATOM 624 C C . GLN A 1 81 ? -6.848 -11.993 9.302 1.00 97.06 81 GLN A C 1
ATOM 626 O O . GLN A 1 81 ? -7.034 -11.342 10.329 1.00 97.06 81 GLN A O 1
ATOM 631 N N . ALA A 1 82 ? -6.242 -11.471 8.233 1.00 97.50 82 ALA A N 1
ATOM 632 C CA . ALA A 1 82 ? -5.733 -10.103 8.192 1.00 97.50 82 ALA A CA 1
ATOM 633 C C . ALA A 1 82 ? -6.861 -9.068 8.302 1.00 97.50 82 ALA A C 1
ATOM 635 O O . ALA A 1 82 ? -6.718 -8.079 9.018 1.00 97.50 82 ALA A O 1
ATOM 636 N N . LEU A 1 83 ? -7.995 -9.304 7.634 1.00 96.75 83 LEU A N 1
ATOM 637 C CA . LEU A 1 83 ? -9.182 -8.456 7.753 1.00 96.75 83 LEU A CA 1
ATOM 638 C C . LEU A 1 83 ? -9.768 -8.490 9.170 1.00 96.75 83 LEU A C 1
ATOM 640 O O . LEU A 1 83 ? -10.152 -7.444 9.682 1.00 96.75 83 LEU A O 1
ATOM 644 N N . GLY A 1 84 ? -9.764 -9.651 9.831 1.00 96.06 84 GLY A N 1
ATOM 645 C CA . GLY A 1 84 ? -10.206 -9.781 11.222 1.00 96.06 84 GLY A CA 1
ATOM 646 C C . GLY A 1 84 ? -9.366 -8.984 12.228 1.00 96.06 84 GLY A C 1
ATOM 647 O O . GLY A 1 84 ? -9.886 -8.592 13.264 1.00 96.06 84 GLY A O 1
ATOM 648 N N . LYS A 1 85 ? -8.094 -8.691 11.923 1.00 94.50 85 LYS A N 1
ATOM 649 C CA . LYS A 1 85 ? -7.220 -7.851 12.769 1.00 94.50 85 LYS A CA 1
ATOM 650 C C . LYS A 1 85 ? -7.489 -6.343 12.636 1.00 94.50 85 LYS A C 1
ATOM 652 O O . LYS A 1 85 ? -6.950 -5.570 13.420 1.00 94.50 85 LYS A O 1
ATOM 657 N N . LEU A 1 86 ? -8.247 -5.922 11.620 1.00 88.44 86 LEU A N 1
ATOM 658 C CA . LEU A 1 86 ? -8.598 -4.516 11.372 1.00 88.44 86 LEU A CA 1
ATOM 659 C C . LEU A 1 86 ? -9.922 -4.098 12.038 1.00 88.44 86 LEU A C 1
ATOM 661 O O . LEU A 1 86 ? -10.275 -2.920 11.951 1.00 88.44 86 LEU A O 1
ATOM 665 N N . GLY A 1 87 ? -10.645 -5.058 12.630 1.00 66.88 87 GLY A N 1
ATOM 666 C CA . GLY A 1 87 ? -11.911 -4.870 13.344 1.00 66.88 87 GLY A CA 1
ATOM 667 C C . GLY A 1 87 ? -11.712 -4.533 14.811 1.00 66.88 87 GLY A C 1
ATOM 668 O O . GLY A 1 87 ? -10.971 -5.283 15.482 1.00 66.88 87 GLY A O 1
#

Foldseek 3Di:
DQDQAKFKFFQPPQPLLGDPSDDDPSLVSQQKGFPDDHPDIDMAGHPDDDDTDIDGDDDQQFDPDRNCLQHTHRDPVSSVSSVVVSD

Radius of gyration: 12.57 Å; chains: 1; bounding box: 24×33×24 Å